Protein AF-A0A4S3LSU7-F1 (afdb_monomer_lite)

Secondary structure (DSSP, 8-state):
-----S--HHHHHHHS-TT-EEEE-SSTT----EEEEB-S--EE-TTS-EEE-BTT-SS-EEGGGE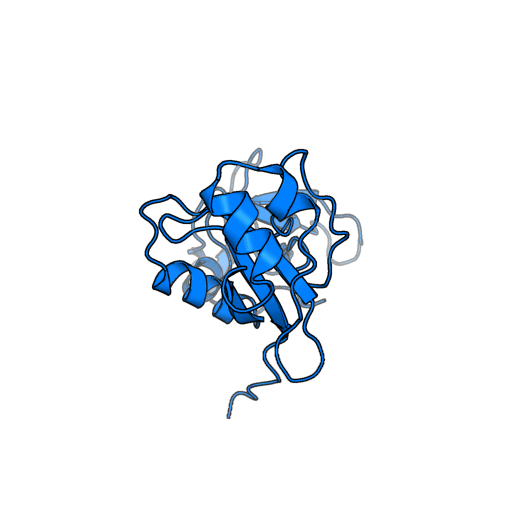EE-PPP-S-------TTS-EE-TT-----TTS-HHHHHHHHHHTTEEEEEEESTTT-HHHHHHHHTT-THHHHH--PPPPSSSS-EEEEEE--TTS-EEEEEEE-------

Foldseek 3Di:
DAQPPPDALVRCCLLAPQQFWKFADPDPPDPDTDIWGFHDRWDADPVGFIWTDTPPDDDTDTSSRIDTPQPDPAADDFDADPLQWDAAPNQDPDDPPRDPVVSVVNCVSVQKDKDKDAVVVVDPVLVVCVVVPNSCSNNPDDDDFDPDPAWDWGIWDADPVGIMTMIMGRNPDPPDD

pLDDT: mean 88.52, std 11.7, range [31.28, 97.88]

Structure (mmCIF, N/CA/C/O backbone):
data_AF-A0A4S3LSU7-F1
#
_entry.id   AF-A0A4S3LSU7-F1
#
loop_
_atom_site.group_PDB
_atom_site.id
_atom_site.type_symbol
_atom_site.label_atom_id
_atom_site.label_alt_id
_atom_site.label_comp_id
_atom_site.label_asym_id
_atom_site.label_entity_id
_atom_site.label_seq_id
_atom_site.pdbx_PDB_ins_code
_atom_site.Cartn_x
_atom_site.Cartn_y
_atom_site.Cartn_z
_atom_site.occupancy
_atom_site.B_iso_or_equiv
_atom_site.auth_seq_id
_atom_site.auth_comp_id
_atom_site.auth_asym_id
_atom_site.auth_atom_id
_atom_site.pdbx_PDB_model_num
ATOM 1 N N . MET A 1 1 ? -7.556 -14.806 14.199 1.00 45.75 1 MET A N 1
ATOM 2 C CA . MET A 1 1 ? -8.485 -13.768 13.707 1.00 45.75 1 MET A CA 1
ATOM 3 C C . MET A 1 1 ? -8.989 -13.033 14.928 1.00 45.75 1 MET A C 1
ATOM 5 O O . MET A 1 1 ? -9.604 -13.656 15.783 1.00 45.75 1 MET A O 1
ATOM 9 N N . THR A 1 2 ? -8.564 -11.786 15.105 1.00 53.97 2 THR A N 1
ATOM 10 C CA . THR A 1 2 ? -8.657 -11.098 16.399 1.00 53.97 2 THR A CA 1
ATOM 11 C C . THR A 1 2 ? -9.809 -10.107 16.338 1.00 53.97 2 THR A C 1
ATOM 13 O O . THR A 1 2 ? -9.713 -9.102 15.637 1.00 53.97 2 THR A O 1
ATOM 16 N N . LYS A 1 3 ? -10.902 -10.408 17.047 1.00 69.12 3 LYS A N 1
ATOM 17 C CA . LYS A 1 3 ? -11.990 -9.450 17.285 1.00 69.12 3 LYS A CA 1
ATOM 18 C C . LYS A 1 3 ? -11.420 -8.166 17.890 1.00 69.12 3 LYS A C 1
ATOM 20 O O . LYS A 1 3 ? -10.462 -8.230 18.662 1.00 69.12 3 LYS A O 1
ATOM 25 N N . LEU A 1 4 ? -12.006 -7.019 17.552 1.00 80.38 4 LEU A N 1
ATOM 26 C CA . LEU A 1 4 ? -11.535 -5.690 17.967 1.00 80.38 4 LEU A CA 1
ATOM 27 C C . LEU A 1 4 ? -11.891 -5.380 19.434 1.00 80.38 4 LEU A C 1
ATOM 29 O O . LEU A 1 4 ? -12.616 -4.437 19.736 1.00 80.38 4 LEU A O 1
ATOM 33 N N . HIS A 1 5 ? -11.427 -6.223 20.352 1.00 84.94 5 HIS A N 1
ATOM 34 C CA . HIS A 1 5 ? -11.725 -6.122 21.775 1.00 84.94 5 HIS A CA 1
ATOM 35 C C . HIS A 1 5 ? -10.690 -5.255 22.496 1.00 84.94 5 HIS A C 1
ATOM 37 O O . HIS A 1 5 ? -9.492 -5.377 22.243 1.00 84.94 5 HIS A O 1
ATOM 43 N N . GLY A 1 6 ? -11.151 -4.401 23.413 1.00 84.44 6 GLY A N 1
ATOM 44 C CA . GLY A 1 6 ? -10.278 -3.599 24.275 1.00 84.44 6 GLY A CA 1
ATOM 45 C C . GLY A 1 6 ? -9.529 -2.452 23.589 1.00 84.44 6 GLY A C 1
ATOM 46 O O . GLY A 1 6 ? -8.652 -1.872 24.220 1.00 84.44 6 GLY A O 1
ATOM 47 N N . ILE A 1 7 ? -9.861 -2.114 22.339 1.00 89.94 7 ILE A N 1
ATOM 48 C CA . ILE A 1 7 ? -9.291 -0.943 21.660 1.00 89.94 7 ILE A CA 1
ATOM 49 C C . ILE A 1 7 ? -10.146 0.299 21.907 1.00 89.94 7 ILE A C 1
ATOM 51 O O . ILE A 1 7 ? -11.376 0.232 21.953 1.00 89.94 7 ILE A O 1
ATOM 55 N N . THR A 1 8 ? -9.490 1.441 22.068 1.00 93.25 8 THR A N 1
ATOM 56 C CA . THR A 1 8 ? -10.146 2.743 22.222 1.00 93.25 8 THR A CA 1
ATOM 57 C C . THR A 1 8 ? -10.685 3.260 20.886 1.00 93.25 8 THR A C 1
ATOM 59 O O . THR A 1 8 ? -10.286 2.807 19.815 1.00 93.25 8 THR A O 1
ATOM 62 N N . ALA A 1 9 ? -11.576 4.256 20.935 1.00 93.19 9 ALA A N 1
ATOM 63 C CA . ALA A 1 9 ? -12.064 4.926 19.728 1.00 93.19 9 ALA A CA 1
ATOM 64 C C . ALA A 1 9 ? -10.922 5.561 18.911 1.00 93.19 9 ALA A C 1
ATOM 66 O O . ALA A 1 9 ? -10.877 5.401 17.699 1.00 93.19 9 ALA A O 1
ATOM 67 N N . ALA A 1 10 ? -9.957 6.200 19.582 1.00 87.88 10 ALA A N 1
ATOM 68 C CA . ALA A 1 10 ? -8.813 6.822 18.917 1.00 87.88 10 ALA A CA 1
ATOM 69 C C . ALA A 1 10 ? -7.910 5.790 18.221 1.00 87.88 10 ALA A C 1
ATOM 71 O O . ALA A 1 10 ? -7.510 5.994 17.079 1.00 87.88 10 ALA A O 1
ATOM 72 N N . GLU A 1 11 ? -7.624 4.663 18.879 1.00 83.31 11 GLU A N 1
ATOM 73 C CA . GLU A 1 11 ? -6.861 3.567 18.267 1.00 83.31 11 GLU A CA 1
ATOM 74 C C . GLU A 1 11 ? -7.626 2.913 17.113 1.00 83.31 11 GLU A C 1
ATOM 76 O O . GLU A 1 11 ? -7.014 2.510 16.125 1.00 83.31 11 GLU A O 1
ATOM 81 N N . PHE A 1 12 ? -8.955 2.804 17.215 1.00 89.19 12 PHE A N 1
ATOM 82 C CA . PHE A 1 12 ? -9.787 2.325 16.115 1.00 89.19 12 PHE A CA 1
ATOM 83 C C . PHE A 1 12 ? -9.682 3.262 14.908 1.00 89.19 12 PHE A C 1
ATOM 85 O O . PHE A 1 12 ? -9.330 2.798 13.827 1.00 89.19 12 PHE A O 1
ATOM 92 N N . ASP A 1 13 ? -9.910 4.564 15.092 1.00 85.56 13 ASP A N 1
ATOM 93 C CA . ASP A 1 13 ? -9.886 5.554 14.006 1.00 85.56 13 ASP A CA 1
ATOM 94 C C . ASP A 1 13 ? -8.495 5.692 13.378 1.00 85.56 13 ASP A C 1
ATOM 96 O O . ASP A 1 13 ? -8.365 5.886 12.171 1.00 85.56 13 ASP A O 1
ATOM 100 N N . GLN A 1 14 ? -7.435 5.528 14.175 1.00 77.00 14 GLN A N 1
ATOM 101 C CA . GLN A 1 14 ? -6.063 5.499 13.670 1.00 77.00 14 GLN A CA 1
ATOM 102 C C . GLN A 1 14 ? -5.810 4.314 12.724 1.00 77.00 14 GLN A C 1
ATOM 104 O O . GLN A 1 14 ? -4.970 4.417 11.825 1.00 77.00 14 GLN A O 1
ATOM 109 N N . ARG A 1 15 ? -6.489 3.182 12.949 1.00 77.62 15 ARG A N 1
ATOM 110 C CA . ARG A 1 15 ? -6.311 1.937 12.187 1.00 77.62 15 ARG A CA 1
ATOM 111 C C . ARG A 1 15 ? -7.285 1.805 11.025 1.00 77.62 15 ARG A C 1
ATOM 113 O O . ARG A 1 15 ? -6.931 1.202 10.016 1.00 77.62 15 ARG A O 1
ATOM 120 N N . PHE A 1 16 ? -8.494 2.329 11.179 1.00 83.81 16 PHE A N 1
ATOM 121 C CA . PHE A 1 16 ? -9.599 2.126 10.256 1.00 83.81 16 PHE A CA 1
ATOM 122 C C . PHE A 1 16 ? -10.287 3.464 9.959 1.00 83.81 16 PHE A C 1
ATOM 124 O O . PHE A 1 16 ? -11.195 3.860 10.695 1.00 83.81 16 PHE A O 1
ATOM 131 N N . PRO A 1 17 ? -9.888 4.170 8.885 1.00 80.81 17 PRO A N 1
ATOM 132 C CA . PRO A 1 17 ? -10.573 5.391 8.485 1.00 80.81 17 PRO A CA 1
ATOM 133 C C . PRO A 1 17 ? -12.045 5.115 8.144 1.00 80.81 17 PRO A C 1
ATOM 135 O O . PRO A 1 17 ? -12.443 3.984 7.833 1.00 80.81 17 PRO A O 1
ATOM 138 N N . VAL A 1 18 ? -12.869 6.164 8.191 1.00 86.12 18 VAL A N 1
ATOM 139 C CA . VAL A 1 18 ? -14.263 6.107 7.724 1.00 86.12 18 VAL A CA 1
ATOM 140 C C . VAL A 1 18 ? -14.297 5.593 6.281 1.00 86.12 18 VAL A C 1
ATOM 142 O O . VAL A 1 18 ? -13.508 6.046 5.459 1.00 86.12 18 VAL A O 1
ATOM 145 N N . GLY A 1 19 ? -15.179 4.636 5.989 1.00 83.00 19 GLY A N 1
ATOM 146 C CA . GLY A 1 19 ? -15.207 3.885 4.728 1.00 83.00 19 GLY A CA 1
ATOM 147 C C . GLY A 1 19 ? -14.579 2.487 4.818 1.00 83.00 19 GLY A C 1
ATOM 148 O O . GLY A 1 19 ? -14.686 1.700 3.881 1.00 83.00 19 GLY A O 1
ATOM 149 N N . SER A 1 20 ? -13.964 2.127 5.950 1.00 84.00 20 SER A N 1
ATOM 150 C CA . SER A 1 20 ? -13.434 0.774 6.173 1.00 84.00 20 SER A CA 1
ATOM 151 C C . SER A 1 20 ? -14.550 -0.275 6.227 1.00 84.00 20 SER A C 1
ATOM 153 O O . SER A 1 20 ? -15.617 -0.037 6.799 1.00 84.00 20 SER A O 1
ATOM 155 N N . THR A 1 21 ? -14.284 -1.465 5.679 1.00 89.00 21 THR A N 1
ATOM 156 C CA . THR A 1 21 ? -15.249 -2.575 5.644 1.00 89.00 21 THR A CA 1
ATOM 157 C C . THR A 1 21 ? -14.955 -3.607 6.735 1.00 89.00 21 THR A C 1
ATOM 159 O O . THR A 1 21 ? -13.803 -3.941 7.013 1.00 89.00 21 THR A O 1
ATOM 162 N N . PHE A 1 22 ? -16.004 -4.149 7.350 1.00 91.31 22 PHE A N 1
ATOM 163 C CA . PHE A 1 22 ? -15.921 -5.128 8.431 1.00 91.31 22 PHE A CA 1
ATOM 164 C C . PHE A 1 22 ? -16.920 -6.264 8.235 1.00 91.31 22 PHE A C 1
ATOM 166 O O . PHE A 1 22 ? -18.034 -6.058 7.755 1.00 91.31 22 PHE A O 1
ATOM 173 N N . LYS A 1 23 ? -16.560 -7.459 8.704 1.00 91.94 23 LYS A N 1
ATOM 174 C CA . LYS A 1 23 ? -17.521 -8.511 9.026 1.00 91.94 23 LYS A CA 1
ATOM 175 C C . LYS A 1 23 ? -18.104 -8.186 10.386 1.00 91.94 23 LYS A C 1
ATOM 177 O O . LYS A 1 23 ? -17.382 -8.181 11.378 1.00 91.94 23 LYS A O 1
ATOM 182 N N . TYR A 1 24 ? -19.399 -7.932 10.442 1.00 92.62 24 TYR A N 1
ATOM 183 C CA . TYR A 1 24 ? -20.140 -7.775 11.683 1.00 92.62 24 TYR A CA 1
ATOM 184 C C . TYR A 1 24 ? -20.885 -9.066 12.018 1.00 92.62 24 TYR A C 1
ATOM 186 O O . TYR A 1 24 ? -21.651 -9.563 11.194 1.00 92.62 24 TYR A O 1
ATOM 194 N N . PHE A 1 25 ? -20.694 -9.577 13.234 1.00 91.50 25 PHE A N 1
ATOM 195 C CA . PHE A 1 25 ? -21.309 -10.807 13.737 1.00 91.50 25 PHE A CA 1
ATOM 196 C C . PHE A 1 25 ? -22.441 -10.464 14.723 1.00 91.50 25 PHE A C 1
ATOM 198 O O . PHE A 1 25 ? -22.172 -10.176 15.897 1.00 91.50 25 PHE A O 1
ATOM 205 N N . PRO A 1 26 ? -23.723 -10.496 14.298 1.00 86.12 26 PRO A N 1
ATOM 206 C CA . PRO A 1 26 ? -24.837 -10.078 15.151 1.00 86.12 26 PRO A CA 1
ATOM 207 C C . PRO A 1 26 ? -25.057 -11.011 16.348 1.00 86.12 26 PRO A C 1
ATOM 209 O O . PRO A 1 26 ? -25.565 -10.586 17.382 1.00 86.12 26 PRO A O 1
ATOM 212 N N . MET A 1 27 ? -24.683 -12.287 16.215 1.00 84.81 27 MET A N 1
ATOM 213 C CA . MET A 1 27 ? -24.820 -13.300 17.259 1.00 84.81 27 MET A CA 1
ATOM 214 C C . MET A 1 27 ? -23.472 -13.961 17.536 1.00 84.81 27 MET A C 1
ATOM 216 O O . MET A 1 27 ? -22.832 -14.470 16.627 1.00 84.81 27 MET A O 1
ATOM 220 N N . ILE A 1 28 ? -23.071 -14.018 18.809 1.00 72.56 28 ILE A N 1
ATOM 221 C CA . ILE A 1 28 ? -21.765 -14.559 19.234 1.00 72.56 28 ILE A CA 1
ATOM 222 C C . ILE A 1 28 ? -21.586 -16.036 18.843 1.00 72.56 28 ILE A C 1
ATOM 224 O O . ILE A 1 28 ? -20.476 -16.464 18.545 1.00 72.56 28 ILE A O 1
ATOM 228 N N . ILE A 1 29 ? -22.674 -16.807 18.851 1.00 78.38 29 ILE A N 1
ATOM 229 C CA . ILE A 1 29 ? -22.676 -18.254 18.594 1.00 78.38 29 ILE A CA 1
ATOM 230 C C . ILE A 1 29 ? -22.894 -18.623 17.120 1.00 78.38 29 ILE A C 1
ATOM 232 O O . ILE A 1 29 ? -22.781 -19.796 16.776 1.00 78.38 29 ILE A O 1
ATOM 236 N N . ASN A 1 30 ? -23.238 -17.656 16.264 1.00 80.31 30 ASN A N 1
ATOM 237 C CA . ASN A 1 30 ? -23.490 -17.898 14.846 1.00 80.31 30 ASN A CA 1
ATOM 238 C C . ASN A 1 30 ? -22.315 -17.339 14.027 1.00 80.31 30 ASN A C 1
ATOM 240 O O . ASN A 1 30 ? -22.007 -16.156 14.171 1.00 80.31 30 ASN A O 1
ATOM 244 N N . PRO A 1 31 ? -21.664 -18.148 13.173 1.00 82.44 31 PRO A N 1
ATOM 245 C CA . PRO A 1 31 ? -20.608 -17.655 12.293 1.00 82.44 31 PRO A CA 1
ATOM 246 C C . PRO A 1 31 ? -21.121 -16.762 11.152 1.00 82.44 31 PRO A C 1
ATOM 248 O O . PRO A 1 31 ? -20.304 -16.176 10.446 1.00 82.44 31 PRO A O 1
ATOM 251 N N . GLU A 1 32 ? -22.436 -16.658 10.934 1.00 88.81 32 GLU A N 1
ATOM 252 C CA . GLU A 1 32 ? -22.983 -15.744 9.933 1.00 88.81 32 GLU A CA 1
ATOM 253 C C . GLU A 1 32 ? -22.667 -14.287 10.273 1.00 88.81 32 GLU A C 1
ATOM 255 O O . GLU A 1 32 ? -22.951 -13.789 11.369 1.00 88.81 32 GLU A O 1
ATOM 260 N N . PHE A 1 33 ? -22.119 -13.591 9.282 1.00 90.75 33 PHE A N 1
ATOM 261 C CA . PHE A 1 33 ? -21.777 -12.183 9.366 1.00 90.75 33 PHE A CA 1
ATOM 262 C C . PHE A 1 33 ? -22.521 -11.372 8.308 1.00 90.75 33 PHE A C 1
ATOM 264 O O . PHE A 1 33 ? -23.025 -11.897 7.315 1.00 90.75 33 PHE A O 1
ATOM 271 N N . ARG A 1 34 ? -22.563 -10.061 8.531 1.00 91.88 34 ARG A N 1
ATOM 272 C CA . ARG A 1 34 ? -22.922 -9.061 7.525 1.00 91.88 34 ARG A CA 1
ATOM 273 C C . ARG A 1 34 ? -21.694 -8.227 7.226 1.00 91.88 34 ARG A C 1
ATOM 275 O O . ARG A 1 34 ? -21.010 -7.810 8.157 1.00 91.88 34 ARG A O 1
ATOM 282 N N . GLU A 1 35 ? -21.428 -7.977 5.955 1.00 92.75 35 GLU A N 1
ATOM 283 C CA . GLU A 1 35 ? -20.438 -6.973 5.582 1.00 92.75 35 GLU A CA 1
ATOM 284 C C . GLU A 1 35 ? -21.032 -5.587 5.823 1.00 92.75 35 GLU A C 1
ATOM 286 O O . GLU A 1 35 ? -22.186 -5.325 5.477 1.00 92.75 35 GLU A O 1
ATOM 291 N N . VAL A 1 36 ? -20.271 -4.730 6.494 1.00 93.69 36 VAL A N 1
ATOM 292 C CA . VAL A 1 36 ? -20.683 -3.372 6.850 1.00 93.69 36 VAL A CA 1
ATOM 293 C C . VAL A 1 36 ? -19.543 -2.399 6.585 1.00 93.69 36 VAL A C 1
ATOM 295 O O . VAL A 1 36 ? -18.384 -2.725 6.827 1.00 93.69 36 VAL A O 1
ATOM 298 N N . VAL A 1 37 ? -19.881 -1.197 6.127 1.00 90.69 37 VAL A N 1
ATOM 299 C CA . VAL A 1 37 ? -18.933 -0.108 5.853 1.00 90.69 37 VAL A CA 1
ATOM 300 C C . VAL A 1 37 ? -19.101 0.972 6.919 1.00 90.69 37 VAL A C 1
ATOM 302 O O . VAL A 1 37 ? -20.233 1.374 7.209 1.00 90.69 37 VAL A O 1
ATOM 305 N N . SER A 1 38 ? -18.009 1.423 7.543 1.00 93.44 38 SER A N 1
ATOM 306 C CA . SER A 1 38 ? -18.058 2.501 8.538 1.00 93.44 38 SER A CA 1
ATOM 307 C C . SER A 1 38 ? -18.436 3.833 7.882 1.00 93.44 38 SER A C 1
ATOM 309 O O . SER A 1 38 ? -17.889 4.204 6.851 1.00 93.44 38 SER A O 1
ATOM 311 N N . ARG A 1 39 ? -19.360 4.586 8.494 1.00 96.00 39 ARG A N 1
ATOM 312 C CA . ARG A 1 39 ? -19.795 5.919 8.016 1.00 96.00 39 ARG A CA 1
ATOM 313 C C . ARG A 1 39 ? -19.506 7.055 8.997 1.00 96.00 39 ARG A C 1
ATOM 315 O O . ARG A 1 39 ? -20.001 8.167 8.831 1.00 96.00 39 ARG A O 1
ATOM 322 N N . SER A 1 40 ? -18.777 6.764 10.068 1.00 95.12 40 SER A N 1
ATOM 323 C CA . SER A 1 40 ? -18.380 7.740 11.079 1.00 95.12 40 SER A CA 1
ATOM 324 C C . SER A 1 40 ? -17.080 7.314 11.757 1.00 95.12 40 SER A C 1
ATOM 326 O O . SER A 1 40 ? -16.794 6.113 11.778 1.00 95.12 40 SER A O 1
ATOM 328 N N . PRO A 1 41 ? -16.364 8.258 12.393 1.00 95.50 41 PRO A N 1
ATOM 329 C CA . PRO A 1 41 ? -15.379 7.925 13.415 1.00 95.50 41 PRO A CA 1
ATOM 330 C C . PRO A 1 41 ? -16.012 7.098 14.543 1.00 95.50 41 PRO A C 1
ATOM 332 O O . PRO A 1 41 ? -17.243 7.096 14.715 1.00 95.50 41 PRO A O 1
ATOM 335 N N . ALA A 1 42 ? -15.181 6.407 15.312 1.00 96.88 42 ALA A N 1
ATOM 336 C CA . ALA A 1 42 ? -15.589 5.673 16.494 1.00 96.88 42 ALA A CA 1
ATOM 337 C C . ALA A 1 42 ? -15.849 6.607 17.678 1.00 96.88 42 ALA A C 1
ATOM 339 O O . ALA A 1 42 ? -15.258 7.675 17.828 1.00 96.88 42 ALA A O 1
ATOM 340 N N . TRP A 1 43 ? -16.739 6.187 18.575 1.00 97.56 43 TRP A N 1
ATOM 341 C CA . TRP A 1 43 ? -16.927 6.862 19.855 1.00 97.56 43 TRP A CA 1
ATOM 342 C C . TRP A 1 43 ? -17.207 5.865 20.972 1.00 97.56 43 TRP A C 1
ATOM 344 O O . TRP A 1 43 ? -17.705 4.761 20.746 1.00 97.56 43 TRP A O 1
ATOM 354 N N . ALA A 1 44 ? -16.878 6.267 22.199 1.00 96.50 44 ALA A N 1
ATOM 355 C CA . ALA A 1 44 ? -17.185 5.497 23.393 1.00 96.50 44 ALA A CA 1
ATOM 356 C C . ALA A 1 44 ? -18.572 5.873 23.935 1.00 96.50 44 ALA A C 1
ATOM 358 O O . ALA A 1 44 ? -18.911 7.051 24.072 1.00 96.50 44 ALA A O 1
ATOM 359 N N . LEU A 1 45 ? -19.370 4.866 24.283 1.00 93.56 45 LEU A N 1
ATOM 360 C CA . LEU A 1 45 ? -20.583 5.042 25.076 1.00 93.56 45 LEU A CA 1
ATOM 361 C C . LEU A 1 45 ? -20.225 5.286 26.549 1.00 93.56 45 LEU A C 1
ATOM 363 O O . LEU A 1 45 ? -19.126 4.963 26.996 1.00 93.56 45 LEU A O 1
ATOM 367 N N . GLY A 1 46 ? -21.173 5.794 27.345 1.00 90.81 46 GLY A N 1
ATOM 368 C CA . GLY A 1 46 ? -20.943 6.112 28.765 1.00 90.81 46 GLY A CA 1
ATOM 369 C C . GLY A 1 46 ? -20.486 4.931 29.639 1.00 90.81 46 GLY A C 1
ATOM 370 O O . GLY A 1 46 ? -19.961 5.147 30.725 1.00 90.81 46 GLY A O 1
ATOM 371 N N . HIS A 1 47 ? -20.649 3.693 29.165 1.00 89.62 47 HIS A N 1
ATOM 372 C CA . HIS A 1 47 ? -20.176 2.466 29.818 1.00 89.62 47 HIS A CA 1
ATOM 373 C C . HIS A 1 47 ? -18.909 1.870 29.166 1.00 89.62 47 HIS A C 1
ATOM 375 O O . HIS A 1 47 ? -18.607 0.698 29.371 1.00 89.62 47 HIS A O 1
ATOM 381 N N . GLY A 1 48 ? -18.193 2.645 28.346 1.00 89.75 48 GLY A N 1
ATOM 382 C CA . GLY A 1 48 ? -16.879 2.296 27.795 1.00 89.75 48 GLY A CA 1
ATOM 383 C C . GLY A 1 48 ? -16.882 1.487 26.497 1.00 89.75 48 GLY A C 1
ATOM 384 O O . GLY A 1 48 ? -15.838 1.392 25.861 1.00 89.75 48 GLY A O 1
ATOM 385 N N . ALA A 1 49 ? -18.023 0.944 26.061 1.00 93.06 49 ALA A N 1
ATOM 386 C CA . ALA A 1 49 ? -18.078 0.236 24.783 1.00 93.06 49 ALA A CA 1
ATOM 387 C C . ALA A 1 49 ? -17.832 1.200 23.620 1.00 93.06 49 ALA A C 1
ATOM 389 O O . ALA A 1 49 ? -18.441 2.272 23.562 1.00 93.06 49 ALA A O 1
ATOM 390 N N . VAL A 1 50 ? -16.982 0.788 22.684 1.00 96.94 50 VAL A N 1
ATOM 391 C CA . VAL A 1 50 ? -16.686 1.553 21.473 1.00 96.94 50 VAL A CA 1
ATOM 392 C C . VAL A 1 50 ? -17.607 1.103 20.343 1.00 96.94 50 VAL A C 1
ATOM 394 O O . VAL A 1 50 ? -17.846 -0.093 20.135 1.00 96.94 50 VAL A O 1
ATOM 397 N N . VAL A 1 51 ? -18.164 2.078 19.633 1.00 97.06 51 VAL A N 1
ATOM 398 C CA . VAL A 1 51 ? -19.150 1.866 18.575 1.00 97.06 51 VAL A CA 1
ATOM 399 C C . VAL A 1 51 ? -18.850 2.737 17.357 1.00 97.06 51 VAL A C 1
ATOM 401 O O . VAL A 1 51 ? -18.200 3.775 17.471 1.00 97.06 51 VAL A O 1
ATOM 404 N N . ILE A 1 52 ? -19.370 2.320 16.202 1.00 97.12 52 ILE A N 1
ATOM 405 C CA . ILE A 1 52 ? -19.374 3.094 14.954 1.00 97.12 52 ILE A CA 1
ATOM 406 C C . ILE A 1 52 ? -20.778 3.134 14.351 1.00 97.12 52 ILE A C 1
ATOM 408 O O . ILE A 1 52 ? -21.603 2.248 14.593 1.00 97.12 52 ILE A O 1
ATOM 412 N N . SER A 1 53 ? -21.051 4.136 13.519 1.00 97.25 53 SER A N 1
ATOM 413 C CA . SER A 1 53 ? -22.176 4.082 12.587 1.00 97.25 53 SER A CA 1
ATOM 414 C C . SER A 1 53 ? -21.744 3.343 11.325 1.00 97.25 53 SER A C 1
ATOM 416 O O . SER A 1 53 ? -20.627 3.548 10.850 1.00 97.25 53 SER A O 1
ATOM 418 N N . VAL A 1 54 ? -22.640 2.549 10.736 1.00 96.56 54 VAL A N 1
ATOM 419 C CA . VAL A 1 54 ? -22.392 1.876 9.449 1.00 96.56 54 VAL A CA 1
ATOM 420 C C . VAL A 1 54 ? -23.445 2.236 8.406 1.00 96.56 54 VAL A C 1
ATOM 422 O O . VAL A 1 54 ? -24.548 2.676 8.754 1.00 96.56 54 VAL A O 1
ATOM 425 N N . GLU A 1 55 ? -23.103 2.085 7.131 1.00 94.19 55 GLU A N 1
ATOM 426 C CA . GLU A 1 55 ? -24.015 2.320 6.010 1.00 94.19 55 GLU A CA 1
ATOM 427 C C . GLU A 1 55 ? -25.252 1.411 6.055 1.00 94.19 55 GLU A C 1
ATOM 429 O O . GLU A 1 55 ? -25.217 0.284 6.550 1.00 94.19 55 GLU A O 1
ATOM 434 N N . GLY A 1 56 ? -26.391 1.930 5.585 1.00 90.56 56 GLY A N 1
ATOM 435 C CA . GLY A 1 56 ? -27.657 1.187 5.530 1.00 90.56 56 GLY A CA 1
ATOM 436 C C . GLY A 1 56 ? -28.274 0.813 6.886 1.00 90.56 56 GLY A C 1
ATOM 437 O O . GLY A 1 56 ? -29.374 0.263 6.912 1.00 90.56 56 GLY A O 1
ATOM 438 N N . CYS A 1 57 ? -27.619 1.128 8.012 1.00 89.44 57 CYS A N 1
ATOM 439 C CA . CYS A 1 57 ? -28.099 0.810 9.355 1.00 89.44 57 CYS A CA 1
ATOM 440 C C . CYS A 1 57 ? -28.375 2.077 10.175 1.00 89.44 57 CYS A C 1
ATOM 442 O O . CYS A 1 57 ? -27.533 2.973 10.312 1.00 89.44 57 CYS A O 1
ATOM 444 N N . ALA A 1 58 ? -29.563 2.128 10.779 1.00 89.50 58 ALA A N 1
ATOM 445 C CA . ALA A 1 58 ? -29.879 3.118 11.798 1.00 89.50 58 ALA A CA 1
ATOM 446 C C . ALA A 1 58 ? -29.171 2.764 13.117 1.00 89.50 58 ALA A C 1
ATOM 448 O O . ALA A 1 58 ? -29.121 1.599 13.509 1.00 89.50 58 ALA A O 1
ATOM 449 N N . GLY A 1 59 ? -28.658 3.776 13.818 1.00 91.44 59 GLY A N 1
ATOM 450 C CA . GLY A 1 59 ? -27.942 3.595 15.081 1.00 91.44 59 GLY A CA 1
ATOM 451 C C . GLY A 1 59 ? -26.459 3.262 14.905 1.00 91.44 59 GLY A C 1
ATOM 452 O O . GLY A 1 59 ? -25.827 3.694 13.941 1.00 91.44 59 GLY A O 1
ATOM 453 N N . CYS A 1 60 ? -25.915 2.536 15.882 1.00 92.69 60 CYS A N 1
ATOM 454 C CA . CYS A 1 60 ? -24.499 2.204 15.984 1.00 92.69 60 CYS A CA 1
ATOM 455 C C . CYS A 1 60 ? -24.295 0.713 16.263 1.00 92.69 60 CYS A C 1
ATOM 457 O O . CYS A 1 60 ? -25.173 0.051 16.820 1.00 92.69 60 CYS A O 1
ATOM 459 N N . LEU A 1 61 ? -23.135 0.198 15.871 1.00 94.69 61 LEU A N 1
ATOM 460 C CA . LEU A 1 61 ? -22.718 -1.180 16.094 1.00 94.69 61 LEU A CA 1
ATOM 461 C C . LEU A 1 61 ? -21.448 -1.196 16.943 1.00 94.69 61 LEU A C 1
ATOM 463 O O . LEU A 1 61 ? -20.563 -0.362 16.757 1.00 94.69 61 LEU A O 1
ATOM 467 N N . SER A 1 62 ? -21.355 -2.158 17.862 1.00 94.44 62 SER A N 1
ATOM 468 C CA . SER A 1 62 ? -20.144 -2.367 18.657 1.00 94.44 62 SER A CA 1
ATOM 469 C C . SER A 1 62 ? -19.032 -2.968 17.808 1.00 94.44 62 SER A C 1
ATOM 471 O O . SER A 1 62 ? -19.248 -3.965 17.112 1.00 94.44 62 SER A O 1
ATOM 473 N N . ILE A 1 63 ? -17.836 -2.389 17.917 1.00 93.44 63 ILE A N 1
ATOM 474 C CA . ILE A 1 63 ? -16.649 -2.866 17.201 1.00 93.44 63 ILE A CA 1
ATOM 475 C C . ILE A 1 63 ? -16.158 -4.221 17.728 1.00 93.44 63 ILE A C 1
ATOM 477 O O . ILE A 1 63 ? -15.540 -4.978 16.992 1.00 93.44 63 ILE A O 1
ATOM 481 N N . GLU A 1 64 ? -16.496 -4.600 18.965 1.00 91.94 64 GLU A N 1
ATOM 482 C CA . GLU A 1 64 ? -16.077 -5.883 19.552 1.00 91.94 64 GLU A CA 1
ATOM 483 C C . GLU A 1 64 ? -16.678 -7.097 18.825 1.00 91.94 64 GLU A C 1
ATOM 485 O O . GLU A 1 64 ? -16.189 -8.222 18.932 1.00 91.94 64 GLU A O 1
ATOM 490 N N . HIS A 1 65 ? -17.755 -6.865 18.075 1.00 90.31 65 HIS A N 1
ATOM 491 C CA . HIS A 1 65 ? -18.434 -7.853 17.247 1.00 90.31 65 HIS A CA 1
ATOM 492 C C . HIS A 1 65 ? -17.993 -7.772 15.782 1.00 90.31 65 HIS A C 1
ATOM 494 O O . HIS A 1 65 ? -18.659 -8.334 14.911 1.00 90.31 65 HIS A O 1
ATOM 500 N N . MET A 1 66 ? -16.906 -7.054 15.504 1.00 91.56 66 MET A N 1
ATOM 501 C CA . MET A 1 66 ? -16.387 -6.847 14.165 1.00 91.56 66 MET A CA 1
ATOM 502 C C . MET A 1 66 ? -15.031 -7.513 13.977 1.00 91.56 66 MET A C 1
ATOM 504 O O . MET A 1 66 ? -14.179 -7.535 14.869 1.00 91.56 66 MET A O 1
ATOM 508 N N . GLU A 1 67 ? -14.835 -8.014 12.767 1.00 89.06 67 GLU A N 1
ATOM 509 C CA . GLU A 1 67 ? -13.531 -8.363 12.225 1.00 89.06 67 GLU A CA 1
ATOM 510 C C . GLU A 1 67 ? -13.297 -7.486 10.992 1.00 89.06 67 GLU A C 1
ATOM 512 O O . GLU A 1 67 ? -14.189 -7.395 10.144 1.00 89.06 67 GLU A O 1
ATOM 517 N N . PRO A 1 68 ? -12.147 -6.808 10.869 1.00 84.50 68 PRO A N 1
ATOM 518 C CA . PRO A 1 68 ? -11.869 -6.007 9.686 1.00 84.50 68 PRO A CA 1
ATOM 519 C C . PRO A 1 68 ? -11.816 -6.901 8.447 1.00 84.50 68 PRO A C 1
ATOM 521 O O . PRO A 1 68 ? -11.183 -7.960 8.455 1.00 84.50 68 PRO A O 1
ATOM 524 N N . ILE A 1 69 ? -12.473 -6.462 7.375 1.00 78.06 69 ILE A N 1
ATOM 525 C CA . ILE A 1 69 ? -12.220 -6.984 6.035 1.00 78.06 69 ILE A CA 1
ATOM 526 C C . ILE A 1 69 ? -11.054 -6.165 5.513 1.00 78.06 69 ILE A C 1
ATOM 528 O O . ILE A 1 69 ? -11.223 -5.168 4.820 1.00 78.06 69 ILE A O 1
ATOM 532 N N . THR A 1 70 ? -9.848 -6.547 5.922 1.00 64.25 70 THR A N 1
ATOM 533 C CA . THR A 1 70 ? -8.663 -6.056 5.237 1.00 64.25 70 THR A CA 1
ATOM 534 C C . THR A 1 70 ? -8.634 -6.711 3.863 1.00 64.25 70 THR A C 1
ATOM 536 O O . THR A 1 70 ? -8.726 -7.938 3.752 1.00 64.25 70 THR A O 1
ATOM 539 N N . VAL A 1 71 ? -8.492 -5.913 2.800 1.00 65.62 71 VAL A N 1
ATOM 540 C CA . VAL A 1 71 ? -7.903 -6.462 1.578 1.00 65.62 71 VAL A CA 1
ATOM 541 C C . VAL A 1 71 ? -6.532 -6.966 2.010 1.00 65.62 71 VAL A C 1
ATOM 543 O O . VAL A 1 71 ? -5.741 -6.206 2.569 1.00 65.62 71 VAL A O 1
ATOM 546 N N . GLY A 1 72 ? -6.317 -8.277 1.910 1.00 73.75 72 GLY A N 1
ATOM 547 C CA . GLY A 1 72 ? -5.129 -8.903 2.472 1.00 73.75 72 GLY A CA 1
ATOM 548 C C . GLY A 1 72 ? -3.887 -8.255 1.881 1.00 73.75 72 GLY A C 1
ATOM 549 O O . GLY A 1 72 ? -3.704 -8.305 0.675 1.00 73.75 72 GLY A O 1
ATOM 550 N N . THR A 1 73 ? -3.039 -7.672 2.722 1.00 85.12 73 THR A N 1
ATOM 551 C CA . THR A 1 73 ? -1.774 -7.043 2.323 1.00 85.12 73 THR A CA 1
ATOM 552 C C . THR A 1 73 ? -0.665 -8.067 2.077 1.00 85.12 73 THR A C 1
ATOM 554 O O . THR A 1 73 ? 0.501 -7.721 2.123 1.00 85.12 73 THR A O 1
ATOM 557 N N . GLY A 1 74 ? -1.003 -9.347 1.896 1.00 86.56 74 GLY A N 1
ATOM 558 C CA . GLY A 1 74 ? -0.041 -10.379 1.510 1.00 86.56 74 GLY A CA 1
ATOM 559 C C . GLY A 1 74 ? 0.193 -10.389 -0.003 1.00 86.56 74 GLY A C 1
ATOM 560 O O . GLY A 1 74 ? -0.363 -9.558 -0.708 1.00 86.56 74 GLY A O 1
ATOM 561 N N . PRO A 1 75 ? 0.960 -11.354 -0.533 1.00 89.56 75 PRO A N 1
ATOM 562 C CA . PRO A 1 75 ? 1.162 -11.469 -1.973 1.00 89.56 75 PRO A CA 1
ATOM 563 C C . PRO A 1 75 ? -0.168 -11.569 -2.737 1.00 89.56 75 PRO A C 1
ATOM 565 O O . PRO A 1 75 ? -1.012 -12.409 -2.413 1.00 89.56 75 PRO A O 1
ATOM 568 N N . ALA A 1 76 ? -0.324 -10.754 -3.781 1.00 88.94 76 ALA A N 1
ATOM 569 C CA . ALA A 1 76 ? -1.459 -10.798 -4.698 1.00 88.94 76 ALA A CA 1
ATOM 570 C C . ALA A 1 76 ? -1.050 -11.323 -6.080 1.00 88.94 76 ALA A C 1
ATOM 572 O O . ALA A 1 76 ? 0.124 -11.316 -6.455 1.00 88.94 76 ALA A O 1
ATOM 573 N N . VAL A 1 77 ? -2.038 -11.780 -6.854 1.00 89.06 77 VAL A N 1
ATOM 574 C CA . VAL A 1 77 ? -1.824 -12.109 -8.268 1.00 89.06 77 VAL A CA 1
ATOM 575 C C . VAL A 1 77 ? -1.551 -10.811 -9.023 1.00 89.06 77 VAL A C 1
ATOM 577 O O . VAL A 1 77 ? -2.405 -9.928 -9.067 1.00 89.06 77 VAL A O 1
ATOM 580 N N . VAL A 1 78 ? -0.368 -10.713 -9.624 1.00 93.75 78 VAL A N 1
ATOM 581 C CA . VAL A 1 78 ? 0.033 -9.561 -10.435 1.00 93.75 78 VAL A CA 1
ATOM 582 C C . VAL A 1 78 ? -0.579 -9.703 -11.825 1.00 93.75 78 VAL A C 1
ATOM 584 O O . VAL A 1 78 ? -0.225 -10.613 -12.575 1.00 93.75 78 VAL A O 1
ATOM 587 N N . VAL A 1 79 ? -1.500 -8.805 -12.164 1.00 92.50 79 VAL A N 1
ATOM 588 C CA . VAL A 1 79 ? -2.121 -8.716 -13.492 1.00 92.50 79 VAL A CA 1
ATOM 589 C C . VAL A 1 79 ?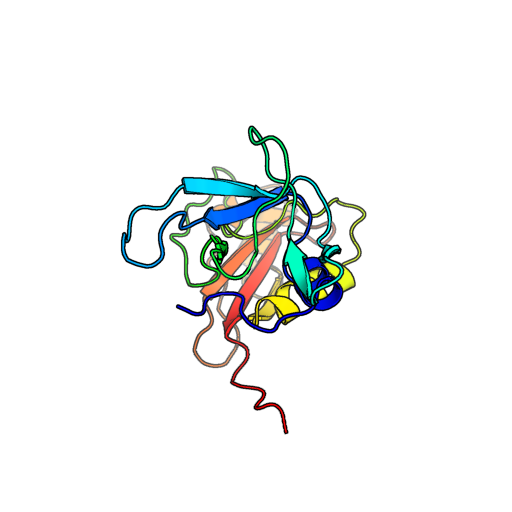 -1.915 -7.297 -13.994 1.00 92.50 79 VAL A C 1
ATOM 591 O O . VAL A 1 79 ? -2.696 -6.412 -13.661 1.00 92.50 79 VAL A O 1
ATOM 594 N N . ARG A 1 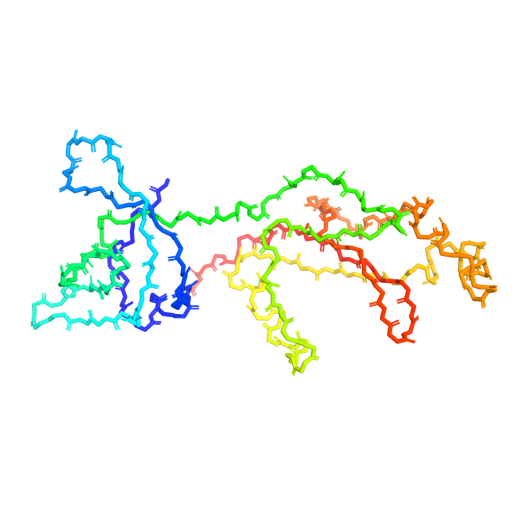80 ? -0.833 -7.088 -14.745 1.00 95.06 80 ARG A N 1
ATOM 595 C CA . ARG A 1 80 ? -0.493 -5.777 -15.302 1.00 95.06 80 ARG A CA 1
ATOM 596 C C . ARG A 1 80 ? -1.524 -5.331 -16.333 1.00 95.06 80 ARG A C 1
ATOM 598 O O . ARG A 1 80 ? -2.130 -6.169 -17.007 1.00 95.06 80 ARG A O 1
ATOM 605 N N . ASP A 1 81 ? -1.718 -4.023 -16.430 1.00 94.06 81 ASP A N 1
ATOM 606 C CA . ASP A 1 81 ? -2.504 -3.423 -17.501 1.00 94.06 81 ASP A CA 1
ATOM 607 C C . ASP A 1 81 ? -1.760 -3.473 -18.850 1.00 94.06 81 ASP A C 1
ATOM 609 O O . ASP A 1 81 ? -0.715 -4.114 -18.988 1.00 94.06 81 ASP A O 1
ATOM 613 N N . ALA A 1 82 ? -2.343 -2.848 -19.877 1.00 92.56 82 ALA A N 1
ATOM 614 C CA . ALA A 1 82 ? -1.798 -2.866 -21.233 1.00 92.56 82 ALA A CA 1
ATOM 615 C C . ALA A 1 82 ? -0.428 -2.176 -21.347 1.00 92.56 82 ALA A C 1
ATOM 617 O O . ALA A 1 82 ? 0.354 -2.553 -22.219 1.00 92.56 82 ALA A O 1
ATOM 618 N N . ASP A 1 83 ? -0.148 -1.217 -20.466 1.00 91.75 83 ASP A N 1
ATOM 619 C CA . ASP A 1 83 ? 1.086 -0.436 -20.450 1.00 91.75 83 ASP A CA 1
ATOM 620 C C . ASP A 1 83 ? 2.122 -1.036 -19.480 1.00 91.75 83 ASP A C 1
ATOM 622 O O . ASP A 1 83 ? 3.274 -0.620 -19.445 1.00 91.75 83 ASP A O 1
ATOM 626 N N . GLY A 1 84 ? 1.754 -2.086 -18.739 1.00 95.44 84 GLY A N 1
ATOM 627 C CA . GLY A 1 84 ? 2.652 -2.805 -17.842 1.00 95.44 84 GLY A CA 1
ATOM 628 C C . GLY A 1 84 ? 2.598 -2.343 -16.390 1.00 95.44 84 GLY A C 1
ATOM 629 O O . GLY A 1 84 ? 3.335 -2.889 -15.562 1.00 95.44 84 GLY A O 1
ATOM 630 N N . PHE A 1 85 ? 1.725 -1.394 -16.062 1.00 96.31 85 PHE A N 1
ATOM 631 C CA . PHE A 1 85 ? 1.544 -0.903 -14.705 1.00 96.31 85 PHE A CA 1
ATOM 632 C C . PHE A 1 85 ? 0.625 -1.815 -13.906 1.00 96.31 85 PHE A C 1
ATOM 634 O O . PHE A 1 85 ? -0.147 -2.622 -14.437 1.00 96.31 85 PHE A O 1
ATOM 641 N N . TRP A 1 86 ? 0.750 -1.726 -12.588 1.00 96.12 86 TRP A N 1
ATOM 642 C CA . TRP A 1 86 ? -0.070 -2.498 -11.670 1.00 96.12 86 TRP A CA 1
ATOM 643 C C . TRP A 1 86 ? 0.009 -1.923 -10.262 1.00 96.12 86 TRP A C 1
ATOM 645 O O . TRP A 1 86 ? 1.078 -1.526 -9.810 1.00 96.12 86 TRP A O 1
ATOM 655 N N . ALA A 1 87 ? -1.095 -1.972 -9.526 1.00 93.88 87 ALA A N 1
ATOM 656 C CA . ALA A 1 87 ? -1.113 -1.679 -8.102 1.00 93.88 87 ALA A CA 1
ATOM 657 C C . ALA A 1 87 ? -1.721 -2.853 -7.338 1.00 93.88 87 ALA A C 1
ATOM 659 O O . ALA A 1 87 ? -2.693 -3.475 -7.782 1.00 93.88 87 ALA A O 1
ATOM 660 N N . HIS A 1 88 ? -1.156 -3.143 -6.169 1.00 94.19 88 HIS A N 1
ATOM 661 C CA . HIS A 1 88 ? -1.700 -4.130 -5.258 1.00 94.19 88 HIS A CA 1
ATOM 662 C C . HIS A 1 88 ? -3.172 -3.797 -4.930 1.00 94.19 88 HIS A C 1
ATOM 664 O O . HIS A 1 88 ? -3.492 -2.638 -4.681 1.00 94.19 88 HIS A O 1
ATOM 670 N N . PRO A 1 89 ? -4.096 -4.777 -4.864 1.00 88.94 89 PRO A N 1
ATOM 671 C CA . PRO A 1 89 ? -5.518 -4.503 -4.610 1.00 88.94 89 PRO A CA 1
ATOM 672 C C . PRO A 1 89 ? -5.814 -3.820 -3.268 1.00 88.94 89 PRO A C 1
ATOM 674 O O . PRO A 1 89 ? -6.905 -3.297 -3.065 1.00 88.94 89 PRO A O 1
ATOM 677 N N . ALA A 1 90 ? -4.871 -3.888 -2.325 1.00 87.62 90 ALA A N 1
ATOM 678 C CA . ALA A 1 90 ? -4.952 -3.203 -1.036 1.00 87.62 90 ALA A CA 1
ATOM 679 C C . ALA A 1 90 ? -4.350 -1.788 -1.051 1.00 87.62 90 ALA A C 1
ATOM 681 O O . ALA A 1 90 ? -4.362 -1.140 -0.007 1.00 87.62 90 ALA A O 1
ATOM 682 N N . THR A 1 91 ? -3.792 -1.328 -2.174 1.00 86.56 91 THR A N 1
ATOM 683 C CA . THR A 1 91 ? -3.290 0.040 -2.311 1.00 86.56 91 THR A CA 1
ATOM 684 C C . THR A 1 91 ? -4.469 1.004 -2.195 1.00 86.56 91 THR A C 1
ATOM 686 O O . THR A 1 91 ? -5.428 0.875 -2.958 1.00 86.56 91 THR A O 1
ATOM 689 N N . PRO A 1 92 ? -4.453 1.938 -1.232 1.00 83.38 92 PRO A N 1
ATOM 690 C CA . PRO A 1 92 ? -5.487 2.957 -1.149 1.00 83.38 92 PRO A CA 1
ATOM 691 C C . PRO A 1 92 ? -5.353 3.937 -2.322 1.00 83.38 92 PRO A C 1
ATOM 693 O O . PRO A 1 92 ? -4.273 4.112 -2.883 1.00 83.38 92 PRO A O 1
ATOM 696 N N . GLU A 1 93 ? -6.447 4.609 -2.668 1.00 79.25 93 GLU A N 1
ATOM 697 C CA . GLU A 1 93 ? -6.405 5.748 -3.587 1.00 79.25 93 GLU A CA 1
ATOM 698 C C . GLU A 1 93 ? -5.735 6.927 -2.869 1.00 79.25 93 GLU A C 1
ATOM 700 O O . GLU A 1 93 ? -6.387 7.702 -2.169 1.00 79.25 93 GLU A O 1
ATOM 705 N N . PHE A 1 94 ? -4.408 7.017 -2.968 1.00 78.06 94 PHE A N 1
ATOM 706 C CA . PHE A 1 94 ? -3.676 8.207 -2.554 1.00 78.06 94 PHE A CA 1
ATOM 707 C C . PHE A 1 94 ? -3.967 9.332 -3.551 1.00 78.06 94 PHE A C 1
ATOM 709 O O . PHE A 1 94 ? -3.944 9.118 -4.763 1.00 78.06 94 PHE A O 1
ATOM 716 N N . GLU A 1 95 ? -4.248 10.531 -3.051 1.00 78.44 95 GLU A N 1
ATOM 717 C CA . GLU A 1 95 ? -4.349 11.701 -3.919 1.00 78.44 95 GLU A CA 1
ATOM 718 C C . GLU A 1 95 ? -2.943 12.063 -4.419 1.00 78.44 95 GLU A C 1
ATOM 720 O O . GLU A 1 95 ? -1.962 11.862 -3.706 1.00 78.44 95 GLU A O 1
ATOM 725 N N . GLU A 1 96 ? -2.816 12.656 -5.609 1.00 74.12 96 GLU A N 1
ATOM 726 C CA . GLU A 1 96 ? -1.508 13.117 -6.121 1.00 74.12 96 GLU A CA 1
ATOM 727 C C . GLU A 1 96 ? -0.818 14.101 -5.157 1.00 74.12 96 GLU A C 1
ATOM 729 O O . GLU A 1 96 ? 0.406 14.183 -5.095 1.00 74.12 96 GLU A O 1
ATOM 734 N N . SER A 1 97 ? -1.604 14.840 -4.365 1.00 81.94 97 SER A N 1
ATOM 735 C CA . SER A 1 97 ? -1.106 15.740 -3.323 1.00 81.94 97 SER A CA 1
ATOM 736 C C . SER A 1 97 ? -0.775 15.057 -1.995 1.00 81.94 97 SER A C 1
ATOM 738 O O . SER A 1 97 ? -0.299 15.739 -1.084 1.00 81.94 97 SER A O 1
ATOM 740 N N . THR A 1 98 ? -1.043 13.755 -1.838 1.00 82.38 98 THR A N 1
ATOM 741 C CA . THR A 1 98 ? -0.704 13.018 -0.618 1.00 82.38 98 THR A CA 1
ATOM 742 C C . THR A 1 98 ? 0.819 12.963 -0.470 1.00 82.38 98 THR A C 1
ATOM 744 O O . THR A 1 98 ? 1.507 12.413 -1.331 1.00 82.38 98 THR A O 1
ATOM 747 N N . PRO A 1 99 ? 1.387 13.510 0.619 1.00 86.44 99 PRO A N 1
ATOM 748 C CA . PRO A 1 99 ? 2.823 13.452 0.839 1.00 86.44 99 PRO A CA 1
ATOM 749 C C . PRO A 1 99 ? 3.304 12.004 0.938 1.00 86.44 99 PRO A C 1
ATOM 751 O O . PRO A 1 99 ? 2.711 11.199 1.655 1.00 86.44 99 PRO A O 1
ATOM 754 N N . TYR A 1 100 ? 4.449 11.698 0.327 1.00 82.69 100 TYR A N 1
ATOM 755 C CA . TYR A 1 100 ? 5.050 10.359 0.377 1.00 82.69 100 TYR A CA 1
ATOM 756 C C . TYR A 1 100 ? 5.201 9.809 1.811 1.00 82.69 100 TYR A C 1
ATOM 758 O O . TYR A 1 100 ? 5.034 8.616 2.056 1.00 82.69 100 TYR A O 1
ATOM 766 N N . SER A 1 101 ? 5.452 10.680 2.795 1.00 85.31 101 SER A N 1
ATOM 767 C CA . SER A 1 101 ? 5.510 10.296 4.211 1.00 85.31 101 SER A CA 1
ATOM 768 C C . SER A 1 101 ? 4.194 9.725 4.748 1.00 85.31 101 SER A C 1
ATOM 770 O O . SER A 1 101 ? 4.228 8.814 5.568 1.00 85.31 101 SER A O 1
ATOM 772 N N . GLU A 1 102 ? 3.042 10.221 4.290 1.00 86.31 102 GLU A N 1
ATOM 773 C CA . GLU A 1 102 ? 1.733 9.700 4.703 1.00 86.31 102 GLU A CA 1
ATOM 774 C C . GLU A 1 102 ? 1.468 8.315 4.099 1.00 86.31 102 GLU A C 1
ATOM 776 O O . GLU A 1 102 ? 0.955 7.430 4.791 1.00 86.31 102 GLU A O 1
ATOM 781 N N . CYS A 1 103 ? 1.903 8.088 2.855 1.00 86.69 103 CYS A N 1
ATOM 782 C CA . CYS A 1 103 ? 1.877 6.764 2.230 1.00 86.69 103 CYS A CA 1
ATOM 783 C C . CYS A 1 103 ? 2.734 5.764 3.025 1.00 86.69 103 CYS A C 1
ATOM 785 O O . CYS A 1 103 ? 2.279 4.670 3.369 1.00 86.69 103 CYS A O 1
ATOM 787 N N . MET A 1 104 ? 3.951 6.165 3.413 1.00 87.81 104 MET A N 1
ATOM 788 C CA . MET A 1 104 ? 4.849 5.339 4.230 1.00 87.81 104 MET A CA 1
ATOM 789 C C . MET A 1 104 ? 4.300 5.056 5.634 1.00 87.81 104 MET A C 1
ATOM 791 O O . MET A 1 104 ? 4.430 3.934 6.137 1.00 87.81 104 MET A O 1
ATOM 795 N N . ASP A 1 105 ? 3.644 6.033 6.260 1.00 87.56 105 ASP A N 1
ATOM 796 C CA . ASP A 1 105 ? 2.962 5.839 7.540 1.00 87.56 105 ASP A CA 1
ATOM 797 C C . ASP A 1 105 ? 1.824 4.822 7.424 1.00 87.56 105 ASP A C 1
ATOM 799 O O . ASP A 1 105 ? 1.621 4.014 8.337 1.00 87.56 105 ASP A O 1
ATOM 803 N N . TRP A 1 106 ? 1.088 4.826 6.309 1.00 87.69 106 TRP A N 1
ATOM 804 C CA . TRP A 1 106 ? 0.063 3.821 6.049 1.00 87.69 106 TRP A CA 1
ATOM 805 C C . TRP A 1 106 ? 0.670 2.417 5.945 1.00 87.69 106 TRP A C 1
ATOM 807 O O . TRP A 1 106 ? 0.217 1.524 6.665 1.00 87.69 106 TRP A O 1
ATOM 817 N N . TYR A 1 107 ? 1.735 2.227 5.156 1.00 90.12 107 TYR A N 1
ATOM 818 C CA . TYR A 1 107 ? 2.432 0.935 5.052 1.00 90.12 107 TYR A CA 1
ATOM 819 C C . TYR A 1 107 ? 2.902 0.423 6.418 1.00 90.12 107 TYR A C 1
ATOM 821 O O . TYR A 1 107 ? 2.648 -0.727 6.786 1.00 90.12 107 TYR A O 1
ATOM 829 N N . SER A 1 108 ? 3.508 1.302 7.217 1.00 86.62 108 SER A N 1
ATOM 830 C CA . SER A 1 108 ? 3.956 0.988 8.576 1.00 86.62 108 SER A CA 1
ATOM 831 C C . SER A 1 108 ? 2.798 0.542 9.481 1.00 86.62 108 SER A C 1
ATOM 833 O O . SER A 1 108 ? 2.911 -0.461 10.189 1.00 86.62 108 SER A O 1
ATOM 835 N N . LYS A 1 109 ? 1.640 1.217 9.413 1.00 82.94 109 LYS A N 1
ATOM 836 C CA . LYS A 1 109 ? 0.421 0.831 10.153 1.00 82.94 109 LYS A CA 1
ATOM 837 C C . LYS A 1 109 ? -0.153 -0.515 9.703 1.00 82.94 109 LYS A C 1
ATOM 839 O O . LYS A 1 109 ? -0.766 -1.200 10.521 1.00 82.94 109 LYS A O 1
ATOM 844 N N . GLN A 1 110 ? 0.069 -0.912 8.447 1.00 83.31 110 GLN A N 1
ATOM 845 C CA . GLN A 1 110 ? -0.263 -2.253 7.950 1.00 83.31 110 GLN A CA 1
ATOM 846 C C . GLN A 1 110 ? 0.766 -3.322 8.354 1.00 83.31 110 GLN A C 1
ATOM 848 O O . GLN A 1 110 ? 0.596 -4.494 8.017 1.00 83.31 110 GLN A O 1
ATOM 853 N N . GLY A 1 111 ? 1.822 -2.946 9.082 1.00 85.44 111 GLY A N 1
ATOM 854 C CA . GLY A 1 111 ? 2.904 -3.852 9.449 1.00 85.44 111 GLY A CA 1
ATOM 855 C C . GLY A 1 111 ? 3.754 -4.252 8.247 1.00 85.44 111 GLY A C 1
ATOM 856 O O . GLY A 1 111 ? 4.225 -5.385 8.192 1.00 85.44 111 GLY A O 1
ATOM 857 N N . LEU A 1 112 ? 3.925 -3.353 7.276 1.00 91.44 112 LEU A N 1
ATOM 858 C CA . LEU A 1 112 ? 4.725 -3.584 6.080 1.00 91.44 112 LEU A CA 1
ATOM 859 C C . LEU A 1 112 ? 6.039 -2.805 6.134 1.00 91.44 112 LEU A C 1
ATOM 861 O O . LEU A 1 112 ? 6.094 -1.649 6.553 1.00 91.44 112 LEU A O 1
ATOM 865 N N . GLU A 1 113 ? 7.102 -3.450 5.669 1.00 94.69 113 GLU A N 1
ATOM 866 C CA . GLU A 1 113 ? 8.303 -2.781 5.185 1.00 94.69 113 GLU A CA 1
ATOM 867 C C . GLU A 1 113 ? 8.171 -2.657 3.665 1.00 94.69 113 GLU A C 1
ATOM 869 O O . GLU A 1 113 ? 7.893 -3.656 3.000 1.00 94.69 113 GLU A O 1
ATOM 874 N N . VAL A 1 114 ? 8.371 -1.451 3.129 1.00 95.56 114 VAL A N 1
ATOM 875 C CA . VAL A 1 114 ? 8.306 -1.170 1.688 1.00 95.56 114 VAL A CA 1
ATOM 876 C C . VAL A 1 114 ? 9.629 -0.585 1.217 1.00 95.56 114 VAL A C 1
ATOM 878 O O . VAL A 1 114 ? 10.231 0.248 1.898 1.00 95.56 114 VAL A O 1
ATOM 881 N N . LYS A 1 115 ? 10.090 -1.055 0.060 1.00 96.44 115 LYS A N 1
ATOM 882 C CA . LYS A 1 115 ? 11.247 -0.529 -0.666 1.00 96.44 115 LYS A CA 1
ATOM 883 C C . LYS A 1 115 ? 10.935 -0.528 -2.147 1.00 96.44 115 LYS A C 1
ATOM 885 O O . LYS A 1 115 ? 10.248 -1.425 -2.619 1.00 96.44 115 LYS A O 1
ATOM 890 N N . GLY A 1 116 ? 11.504 0.417 -2.870 1.00 95.81 116 GLY A N 1
ATOM 891 C CA . GLY A 1 116 ? 11.351 0.487 -4.308 1.00 95.81 116 GLY A CA 1
ATOM 892 C C . GLY A 1 116 ? 12.616 0.953 -4.996 1.00 95.81 116 GLY A C 1
ATOM 893 O O . GLY A 1 116 ? 13.578 1.389 -4.353 1.00 95.81 116 GLY A O 1
ATOM 894 N N . HIS A 1 117 ? 12.590 0.860 -6.314 1.00 97.31 117 HIS A N 1
ATOM 895 C CA . HIS A 1 117 ? 13.632 1.360 -7.194 1.00 97.31 117 HIS A CA 1
ATOM 896 C C . HIS A 1 117 ? 13.046 1.661 -8.573 1.00 97.31 117 HIS A C 1
ATOM 898 O O . HIS A 1 117 ? 11.994 1.137 -8.953 1.00 97.31 117 HIS A O 1
ATOM 904 N N . TYR A 1 118 ? 13.744 2.529 -9.298 1.00 97.69 118 TYR A N 1
ATOM 905 C CA . TYR A 1 118 ? 13.412 2.889 -10.670 1.00 97.69 118 TYR A CA 1
ATOM 906 C C . TYR A 1 118 ? 13.780 1.762 -11.634 1.00 97.69 118 TYR A C 1
ATOM 908 O O . TYR A 1 118 ? 14.651 0.936 -11.352 1.00 97.69 118 TYR A O 1
ATOM 916 N N . MET A 1 119 ? 13.133 1.749 -12.798 1.00 97.31 119 MET A N 1
ATOM 917 C CA . MET A 1 119 ? 13.587 0.936 -13.926 1.00 97.31 119 MET A CA 1
ATOM 918 C C . MET A 1 119 ? 15.013 1.326 -14.340 1.00 97.31 119 MET A C 1
ATOM 920 O O . MET A 1 119 ? 15.828 0.445 -1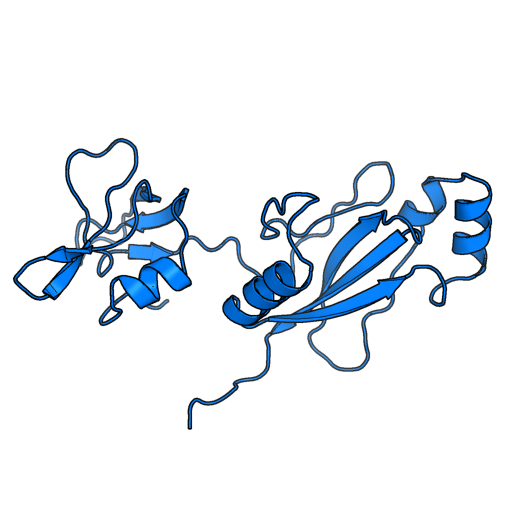4.646 1.00 97.31 119 MET A O 1
ATOM 924 N N . GLU A 1 120 ? 15.333 2.622 -14.247 1.00 95.44 120 GLU A N 1
ATOM 925 C CA . GLU A 1 120 ? 16.702 3.126 -14.315 1.00 95.44 120 GLU A CA 1
ATOM 926 C C . GLU A 1 120 ? 17.543 2.502 -13.190 1.00 95.44 120 GLU A C 1
ATOM 928 O O . GLU A 1 120 ? 17.234 2.606 -12.002 1.00 95.44 120 GLU A O 1
ATOM 933 N N . GLY A 1 121 ? 18.617 1.811 -13.575 1.00 92.31 121 GLY A N 1
ATOM 934 C CA . GLY A 1 121 ? 19.474 1.046 -12.666 1.00 92.31 121 GLY A CA 1
ATOM 935 C C . GLY A 1 121 ? 19.091 -0.431 -12.517 1.00 92.31 121 GLY A C 1
ATOM 936 O O . GLY A 1 121 ? 19.923 -1.222 -12.066 1.00 92.31 121 GLY A O 1
ATOM 937 N N . ASP A 1 122 ? 17.891 -0.838 -12.945 1.00 94.56 122 ASP A N 1
ATOM 938 C CA . ASP A 1 122 ? 17.508 -2.253 -13.038 1.00 94.56 122 ASP A CA 1
ATOM 939 C C . ASP A 1 122 ? 17.673 -2.807 -14.466 1.00 94.56 122 ASP A C 1
ATOM 941 O O . ASP A 1 122 ? 18.091 -3.963 -14.637 1.00 94.56 122 ASP A O 1
ATOM 945 N N . SER A 1 123 ? 17.393 -1.977 -15.485 1.00 96.00 123 SER A N 1
ATOM 946 C CA . SER A 1 123 ? 17.625 -2.283 -16.903 1.00 96.00 123 SER A CA 1
ATOM 947 C C . SER A 1 123 ? 17.890 -1.035 -17.758 1.00 96.00 123 SER A C 1
ATOM 949 O O . SER A 1 123 ? 16.973 -0.277 -18.077 1.00 96.00 123 SER A O 1
ATOM 951 N N . ASP A 1 124 ? 19.135 -0.869 -18.209 1.00 94.62 124 ASP A N 1
ATOM 952 C CA . ASP A 1 124 ? 19.544 0.256 -19.066 1.00 94.62 124 ASP A CA 1
ATOM 953 C C . ASP A 1 124 ? 18.853 0.233 -20.445 1.00 94.62 124 ASP A C 1
ATOM 955 O O . ASP A 1 124 ? 18.512 1.280 -20.986 1.00 94.62 124 ASP A O 1
ATOM 959 N N . ASP A 1 125 ? 18.611 -0.956 -21.011 1.00 97.31 125 ASP A N 1
ATOM 960 C CA . ASP A 1 125 ? 17.982 -1.119 -22.335 1.00 97.31 125 ASP A CA 1
ATOM 961 C C . ASP A 1 125 ? 16.511 -0.680 -22.332 1.00 97.31 125 ASP A C 1
ATOM 963 O O . ASP A 1 125 ? 16.074 0.079 -23.197 1.00 97.31 125 ASP A O 1
ATOM 967 N N . LEU A 1 126 ? 15.756 -1.111 -21.317 1.00 97.38 126 LEU A N 1
ATOM 968 C CA . LEU A 1 126 ? 14.352 -0.725 -21.170 1.00 97.38 126 LEU A CA 1
ATOM 969 C C . LEU A 1 126 ? 14.213 0.756 -20.812 1.00 97.38 126 LEU A C 1
ATOM 971 O O . LEU A 1 126 ? 13.288 1.404 -21.289 1.00 97.38 126 LEU A O 1
ATOM 975 N N . THR A 1 127 ? 15.155 1.300 -20.036 1.00 96.50 127 THR A N 1
ATOM 976 C CA . THR A 1 127 ? 15.209 2.738 -19.728 1.00 96.50 127 THR A CA 1
ATOM 977 C C . THR A 1 127 ? 15.409 3.562 -20.998 1.00 96.50 127 THR A C 1
ATOM 979 O O . THR A 1 127 ? 14.605 4.441 -21.280 1.00 96.50 127 THR A O 1
ATOM 982 N N . ALA A 1 128 ? 16.385 3.209 -21.841 1.00 96.56 128 ALA A N 1
ATOM 983 C CA . ALA A 1 128 ? 16.609 3.915 -23.103 1.00 96.56 128 ALA A CA 1
ATOM 984 C C . ALA A 1 128 ? 15.389 3.859 -24.042 1.00 96.56 128 ALA A C 1
ATOM 986 O O . ALA A 1 128 ? 15.055 4.846 -24.693 1.00 96.56 128 ALA A O 1
ATOM 987 N N . ARG A 1 129 ? 14.694 2.715 -24.101 1.00 97.31 129 ARG A N 1
ATOM 988 C CA . ARG A 1 129 ? 13.451 2.574 -24.878 1.00 97.31 129 ARG A CA 1
ATOM 989 C C . ARG A 1 129 ? 12.332 3.460 -24.342 1.00 97.31 129 ARG A C 1
ATOM 991 O O . ARG A 1 129 ? 11.637 4.103 -25.127 1.00 97.31 129 ARG A O 1
ATOM 998 N N . TRP A 1 130 ? 12.162 3.492 -23.024 1.00 95.38 130 TRP A N 1
ATOM 999 C CA . TRP A 1 130 ? 11.184 4.358 -22.376 1.00 95.38 130 TRP A CA 1
ATOM 1000 C C . TRP A 1 130 ? 11.445 5.836 -22.681 1.00 95.38 130 TRP A C 1
ATOM 1002 O O . TRP A 1 130 ? 10.520 6.541 -23.079 1.00 95.38 130 TRP A O 1
ATOM 1012 N N . ASP A 1 131 ? 12.703 6.274 -22.596 1.00 95.00 131 ASP A N 1
ATOM 1013 C CA . ASP A 1 131 ? 13.109 7.653 -22.900 1.00 95.00 131 ASP A CA 1
ATOM 1014 C C . ASP A 1 131 ? 12.827 8.046 -24.364 1.00 95.00 131 ASP A C 1
ATOM 1016 O O . ASP A 1 131 ? 12.516 9.202 -24.658 1.00 95.00 131 ASP A O 1
ATOM 1020 N N . ASP A 1 132 ? 12.864 7.074 -25.282 1.00 96.31 132 ASP A N 1
ATOM 1021 C CA . ASP A 1 132 ? 12.479 7.232 -26.691 1.00 96.31 132 ASP A CA 1
ATOM 1022 C C . ASP A 1 132 ? 10.948 7.154 -26.926 1.00 96.31 132 ASP A C 1
ATOM 1024 O O . ASP A 1 132 ? 10.476 7.272 -28.064 1.00 96.31 132 ASP A O 1
ATOM 1028 N N . GLY A 1 133 ? 10.152 6.991 -25.863 1.00 93.00 133 GLY A N 1
ATOM 1029 C CA . GLY A 1 133 ? 8.686 6.976 -25.882 1.00 93.00 133 GLY A CA 1
ATOM 1030 C C . GLY A 1 133 ? 8.048 5.598 -26.086 1.00 93.00 133 GLY A C 1
ATOM 1031 O O . GLY A 1 133 ? 6.855 5.517 -26.395 1.00 93.00 133 GLY A O 1
ATOM 1032 N N . ASP A 1 134 ? 8.807 4.508 -25.943 1.00 94.31 134 ASP A N 1
ATOM 1033 C CA . ASP A 1 134 ? 8.275 3.146 -26.022 1.00 94.31 134 ASP A CA 1
ATOM 1034 C C . ASP A 1 134 ? 7.666 2.699 -24.684 1.00 94.31 134 ASP A C 1
ATOM 1036 O O . ASP A 1 134 ? 8.336 2.131 -23.820 1.00 94.31 134 ASP A O 1
ATOM 1040 N N . LEU A 1 135 ? 6.354 2.898 -24.544 1.00 87.75 135 LEU A N 1
ATOM 1041 C CA . LEU A 1 135 ? 5.603 2.511 -23.345 1.00 87.75 135 LEU A CA 1
ATOM 1042 C C . LEU A 1 135 ? 5.612 0.994 -23.083 1.00 87.75 135 LEU A C 1
ATOM 1044 O O . LEU A 1 135 ? 5.436 0.567 -21.944 1.00 87.75 135 LEU A O 1
ATOM 1048 N N . SER A 1 136 ? 5.875 0.160 -24.100 1.00 93.69 136 SER A N 1
ATOM 1049 C CA . SER A 1 136 ? 5.945 -1.296 -23.908 1.00 93.69 136 SER A CA 1
ATOM 1050 C C . SER A 1 136 ? 7.148 -1.736 -23.065 1.00 93.69 136 SER A C 1
ATOM 1052 O O . SER A 1 136 ? 7.147 -2.848 -22.530 1.00 93.69 136 SER A O 1
ATOM 1054 N N . ALA A 1 137 ? 8.136 -0.852 -22.873 1.00 96.50 137 ALA A N 1
ATOM 1055 C CA . ALA A 1 137 ? 9.294 -1.106 -22.024 1.00 96.50 137 ALA A CA 1
ATOM 1056 C C . ALA A 1 137 ? 8.896 -1.498 -20.588 1.00 96.50 137 ALA A C 1
ATOM 1058 O O . ALA A 1 137 ? 9.473 -2.428 -20.019 1.00 96.50 137 ALA A O 1
ATOM 1059 N N . VAL A 1 138 ? 7.860 -0.868 -20.023 1.00 97.19 138 VAL A N 1
ATOM 1060 C CA . VAL A 1 138 ? 7.373 -1.175 -18.666 1.00 97.19 138 VAL A CA 1
ATOM 1061 C C . VAL A 1 138 ? 6.699 -2.548 -18.613 1.00 97.19 138 VAL A C 1
ATOM 1063 O O . VAL A 1 138 ? 6.905 -3.310 -17.664 1.00 97.19 138 VAL A O 1
ATOM 1066 N N . ALA A 1 139 ? 5.944 -2.920 -19.648 1.00 95.81 139 ALA A N 1
ATOM 1067 C CA . ALA A 1 139 ? 5.326 -4.242 -19.748 1.00 95.81 139 ALA A CA 1
ATOM 1068 C C . ALA A 1 139 ? 6.367 -5.374 -19.811 1.00 95.81 139 ALA A C 1
ATOM 1070 O O . ALA A 1 139 ? 6.134 -6.463 -19.277 1.00 95.81 139 ALA A O 1
ATOM 1071 N N . GLU A 1 140 ? 7.529 -5.113 -20.413 1.00 96.50 140 GLU A N 1
ATOM 1072 C CA . GLU A 1 140 ? 8.649 -6.055 -20.485 1.00 96.50 140 GLU A CA 1
ATOM 1073 C C . GLU A 1 140 ? 9.504 -6.082 -19.209 1.00 96.50 140 GLU A C 1
ATOM 1075 O O . GLU A 1 140 ? 10.117 -7.111 -18.898 1.00 96.50 140 GLU A O 1
ATOM 1080 N N . TRP A 1 141 ? 9.529 -4.989 -18.441 1.00 97.75 141 TRP A N 1
ATOM 1081 C CA . TRP A 1 141 ? 10.348 -4.881 -17.238 1.00 97.75 141 TRP A CA 1
ATOM 1082 C C . TRP A 1 141 ? 9.952 -5.909 -16.174 1.00 97.75 141 TRP A C 1
ATOM 1084 O O . TRP A 1 141 ? 8.792 -6.027 -15.779 1.00 97.75 141 TRP A O 1
ATOM 1094 N N . GLN A 1 142 ? 10.934 -6.652 -15.664 1.00 96.31 142 GLN A N 1
ATOM 1095 C CA . GLN A 1 142 ? 10.787 -7.576 -14.538 1.00 96.31 142 GLN A CA 1
ATOM 1096 C C . GLN A 1 142 ? 11.579 -7.029 -13.343 1.00 96.31 142 GLN A C 1
ATOM 1098 O O . GLN A 1 142 ? 12.766 -7.351 -13.232 1.00 96.31 142 GLN A O 1
ATOM 1103 N N . PRO A 1 143 ? 10.962 -6.201 -12.473 1.00 97.12 143 PRO A N 1
ATOM 1104 C CA . PRO A 1 143 ? 11.677 -5.589 -11.368 1.00 97.12 143 PRO A CA 1
ATOM 1105 C C . PRO A 1 143 ? 12.311 -6.632 -10.449 1.00 97.12 143 PRO A C 1
ATOM 1107 O O . PRO A 1 143 ? 11.657 -7.605 -10.055 1.00 97.12 143 PRO A O 1
ATOM 1110 N N . LYS A 1 144 ? 13.583 -6.445 -10.094 1.00 95.44 144 LYS A N 1
ATOM 1111 C CA . LYS A 1 144 ? 14.276 -7.358 -9.174 1.00 95.44 144 LYS A CA 1
ATOM 1112 C C . LYS A 1 144 ? 13.905 -7.036 -7.722 1.00 95.44 144 LYS A C 1
ATOM 1114 O O . LYS A 1 144 ? 14.060 -5.891 -7.316 1.00 95.44 144 LYS A O 1
ATOM 1119 N N . PRO A 1 145 ? 13.458 -8.007 -6.904 1.00 95.94 145 PRO A N 1
ATOM 1120 C CA . PRO A 1 145 ? 13.154 -7.726 -5.507 1.00 95.94 145 PRO A CA 1
ATOM 1121 C C . PRO A 1 145 ? 14.411 -7.249 -4.756 1.00 95.94 145 PRO A C 1
ATOM 1123 O O . PRO A 1 145 ? 15.518 -7.698 -5.074 1.00 95.94 145 PRO A O 1
ATOM 1126 N N . PRO A 1 146 ? 14.258 -6.394 -3.729 1.00 96.06 146 PRO A N 1
ATOM 1127 C CA . PRO A 1 146 ? 15.365 -5.989 -2.871 1.00 96.06 146 PRO A CA 1
ATOM 1128 C C . PRO A 1 146 ? 16.047 -7.182 -2.186 1.00 96.06 146 PRO A C 1
ATOM 1130 O O . PRO A 1 146 ? 15.467 -8.259 -2.040 1.00 96.06 146 PRO A O 1
ATOM 1133 N N . GLU A 1 147 ? 17.265 -6.975 -1.674 1.00 95.44 147 GLU A N 1
ATOM 1134 C CA . GLU A 1 147 ? 17.959 -8.001 -0.889 1.00 95.44 147 GLU A CA 1
ATOM 1135 C C . GLU A 1 147 ? 17.158 -8.429 0.360 1.00 95.44 147 GLU A C 1
ATOM 1137 O O . GLU A 1 147 ? 16.560 -7.614 1.080 1.00 95.44 147 GLU A O 1
ATOM 1142 N N . GLY A 1 148 ? 17.191 -9.733 0.645 1.00 93.44 148 GLY A N 1
ATOM 1143 C CA . GLY A 1 148 ? 16.487 -10.372 1.757 1.00 93.44 148 GLY A CA 1
ATOM 1144 C C . GLY A 1 148 ? 15.271 -11.191 1.321 1.00 93.44 148 GLY A C 1
ATOM 1145 O O . GLY A 1 148 ? 14.892 -11.219 0.156 1.00 93.44 148 GLY A O 1
ATOM 1146 N N . GLU A 1 149 ? 14.664 -11.891 2.276 1.00 92.56 149 GLU A N 1
ATOM 1147 C CA . GLU A 1 149 ? 13.504 -12.749 2.021 1.00 92.56 149 GLU A CA 1
ATOM 1148 C C . GLU A 1 149 ? 12.176 -12.021 2.282 1.00 92.56 149 GLU A C 1
ATOM 1150 O O . GLU A 1 149 ? 12.122 -11.005 2.985 1.00 92.56 149 GLU A O 1
ATOM 1155 N N . GLY A 1 150 ? 11.097 -12.583 1.731 1.00 92.62 150 GLY A N 1
ATOM 1156 C CA . GLY A 1 150 ? 9.717 -12.175 2.011 1.00 92.62 150 GLY A CA 1
ATOM 1157 C C . GLY A 1 150 ? 9.180 -11.023 1.162 1.00 92.62 150 GLY A C 1
ATOM 1158 O O . GLY A 1 150 ? 8.024 -10.653 1.349 1.00 92.62 150 GLY A O 1
ATOM 1159 N N . TRP A 1 151 ? 9.980 -10.478 0.243 1.00 97.25 151 TRP A N 1
ATOM 1160 C CA . TRP A 1 151 ? 9.550 -9.434 -0.686 1.00 97.25 151 TRP A CA 1
ATOM 1161 C C . TRP A 1 151 ? 8.578 -9.972 -1.738 1.00 97.25 151 TRP A C 1
ATOM 1163 O O . TRP A 1 151 ? 8.827 -11.004 -2.363 1.00 97.25 151 TRP A O 1
ATOM 1173 N N . TYR A 1 152 ? 7.496 -9.241 -1.972 1.00 96.75 152 TYR A N 1
ATOM 1174 C CA . TYR A 1 152 ? 6.584 -9.423 -3.099 1.00 96.75 152 TYR A CA 1
ATOM 1175 C C . TYR A 1 152 ? 6.275 -8.062 -3.722 1.00 96.75 152 TYR A C 1
ATOM 1177 O O . TYR A 1 152 ? 6.348 -7.032 -3.049 1.00 96.75 152 TYR A O 1
ATOM 1185 N N . LEU A 1 153 ? 5.976 -8.057 -5.022 1.00 97.62 153 LEU A N 1
ATOM 1186 C CA . LEU A 1 153 ? 5.670 -6.831 -5.751 1.00 97.62 153 LEU A CA 1
ATOM 1187 C C . LEU A 1 153 ? 4.400 -6.193 -5.177 1.00 97.62 153 LEU A C 1
ATOM 1189 O O . LEU A 1 153 ? 3.387 -6.875 -4.999 1.00 97.62 153 LEU A O 1
ATOM 1193 N N . TRP A 1 154 ? 4.470 -4.896 -4.902 1.00 97.00 154 TRP A N 1
ATOM 1194 C CA . TRP A 1 154 ? 3.360 -4.088 -4.416 1.00 97.00 154 TRP A CA 1
ATOM 1195 C C . TRP A 1 154 ? 2.808 -3.172 -5.508 1.00 97.00 154 TRP A C 1
ATOM 1197 O O . TRP A 1 154 ? 1.596 -3.068 -5.675 1.00 97.00 154 TRP A O 1
ATOM 1207 N N . SER A 1 155 ? 3.665 -2.533 -6.296 1.00 96.56 155 SER A N 1
ATOM 1208 C CA . SER A 1 155 ? 3.206 -1.633 -7.353 1.00 96.56 155 SER A CA 1
ATOM 1209 C C . SER A 1 155 ? 4.271 -1.441 -8.430 1.00 96.56 155 SER A C 1
ATOM 1211 O O . SER A 1 155 ? 5.462 -1.647 -8.195 1.00 96.56 155 SER A O 1
ATOM 1213 N N . ILE A 1 156 ? 3.817 -1.082 -9.628 1.00 97.56 156 ILE A N 1
ATOM 1214 C CA . ILE A 1 156 ? 4.599 -0.535 -10.735 1.00 97.56 156 ILE A CA 1
ATOM 1215 C C . ILE A 1 156 ? 3.782 0.630 -11.274 1.00 97.56 156 ILE A C 1
ATOM 1217 O O . ILE A 1 156 ? 2.632 0.434 -11.673 1.00 97.56 156 ILE A O 1
ATOM 1221 N N . PHE A 1 157 ? 4.357 1.823 -11.265 1.00 94.81 157 PHE A N 1
ATOM 1222 C CA . PHE A 1 157 ? 3.686 3.057 -11.654 1.00 94.81 157 PHE A CA 1
ATOM 1223 C C . PHE A 1 157 ? 4.685 4.020 -12.288 1.00 94.81 157 PHE A C 1
ATOM 1225 O O . PHE A 1 157 ? 5.897 3.875 -12.127 1.00 94.81 157 PHE A O 1
ATOM 1232 N N . ASP A 1 158 ? 4.166 4.980 -13.040 1.00 94.19 158 ASP A N 1
ATOM 1233 C CA . ASP A 1 158 ? 4.968 6.051 -13.614 1.00 94.19 158 ASP A CA 1
ATOM 1234 C C . ASP A 1 158 ? 5.145 7.197 -12.613 1.00 94.19 158 ASP A C 1
ATOM 1236 O O . ASP A 1 158 ? 4.267 7.468 -11.789 1.00 94.19 158 ASP A O 1
ATOM 1240 N N . THR A 1 159 ? 6.285 7.871 -12.693 1.00 92.38 159 THR A N 1
ATOM 1241 C CA . THR A 1 159 ? 6.595 9.074 -11.914 1.00 92.38 159 THR A CA 1
ATOM 1242 C C . THR A 1 159 ? 7.189 10.131 -12.839 1.00 92.38 159 THR A C 1
ATOM 1244 O O . THR A 1 159 ? 7.534 9.840 -13.979 1.00 92.38 159 THR A O 1
ATOM 1247 N N . GLU A 1 160 ? 7.374 11.360 -12.356 1.00 90.50 160 GLU A N 1
ATOM 1248 C CA . GLU A 1 160 ? 8.040 12.402 -13.156 1.00 90.50 160 GLU A CA 1
ATOM 1249 C C . GLU A 1 160 ? 9.482 12.028 -13.549 1.00 90.50 160 GLU A C 1
ATOM 1251 O O . GLU A 1 160 ? 9.978 12.499 -14.571 1.00 90.50 160 GLU A O 1
ATOM 1256 N N . ASP A 1 161 ? 10.125 11.152 -12.771 1.00 92.69 161 ASP A N 1
ATOM 1257 C CA . ASP A 1 161 ? 11.478 10.641 -13.012 1.00 92.69 161 ASP A CA 1
ATOM 1258 C C . ASP A 1 161 ? 11.470 9.268 -13.723 1.00 92.69 161 ASP A C 1
ATOM 1260 O O . ASP A 1 161 ? 12.498 8.600 -13.819 1.00 92.69 161 ASP A O 1
ATOM 1264 N N . GLY A 1 162 ? 10.308 8.830 -14.220 1.00 94.44 162 GLY A N 1
ATOM 1265 C CA . GLY A 1 162 ? 10.120 7.586 -14.961 1.00 94.44 162 GLY A CA 1
ATOM 1266 C C . GLY A 1 162 ? 9.557 6.421 -14.135 1.00 94.44 162 GLY A C 1
ATOM 1267 O O . GLY A 1 162 ? 9.144 6.599 -12.981 1.00 94.44 162 GLY A O 1
ATOM 1268 N N . PRO A 1 163 ? 9.520 5.204 -14.714 1.00 97.12 163 PRO A N 1
ATOM 1269 C CA . PRO A 1 163 ? 8.846 4.060 -14.117 1.00 97.12 163 PRO A CA 1
ATOM 1270 C C . PRO A 1 163 ? 9.511 3.604 -12.820 1.00 97.12 163 PRO A C 1
ATOM 1272 O O . PRO A 1 163 ? 10.720 3.353 -12.764 1.00 97.12 163 PRO A O 1
ATOM 1275 N N . TYR A 1 164 ? 8.695 3.433 -11.786 1.00 96.81 164 TYR A N 1
ATOM 1276 C CA . TYR A 1 164 ? 9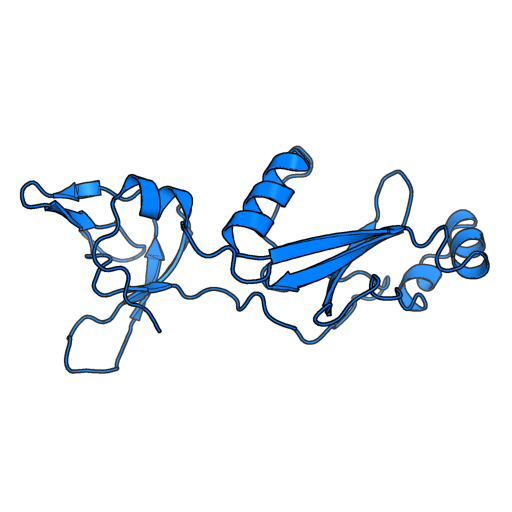.103 3.019 -10.452 1.00 96.81 164 TYR A CA 1
ATOM 1277 C C . TYR A 1 164 ? 8.345 1.765 -10.025 1.00 96.81 164 TYR A C 1
ATOM 1279 O O . TYR A 1 164 ? 7.202 1.535 -10.427 1.00 96.81 164 TYR A O 1
ATOM 1287 N N . CYS A 1 165 ? 8.978 0.941 -9.195 1.00 97.56 165 CYS A N 1
ATOM 1288 C CA . CYS A 1 165 ? 8.323 -0.197 -8.568 1.00 97.56 165 CYS A CA 1
ATOM 1289 C C . CYS A 1 165 ? 8.477 -0.159 -7.053 1.00 97.56 165 CYS A C 1
ATOM 1291 O O . CYS A 1 165 ? 9.494 0.294 -6.531 1.00 97.56 165 CYS A O 1
ATOM 1293 N N . GLU A 1 166 ? 7.497 -0.712 -6.350 1.00 97.25 166 GLU A N 1
ATOM 1294 C CA . GLU A 1 166 ? 7.581 -0.969 -4.918 1.00 97.25 166 GLU A CA 1
ATOM 1295 C C . GLU A 1 166 ? 7.435 -2.463 -4.644 1.00 97.25 166 GLU A C 1
ATOM 1297 O O . GLU A 1 166 ? 6.610 -3.164 -5.232 1.00 97.25 166 GLU A O 1
ATOM 1302 N N . PHE A 1 167 ? 8.213 -2.937 -3.681 1.00 97.88 167 PHE A N 1
ATOM 1303 C CA . PHE A 1 167 ? 8.109 -4.243 -3.061 1.00 97.88 167 PHE A CA 1
ATOM 1304 C C . PHE A 1 167 ? 7.751 -4.071 -1.595 1.00 97.88 167 PHE A C 1
ATOM 1306 O O . PHE A 1 167 ? 8.313 -3.225 -0.898 1.00 97.88 167 PHE A O 1
ATOM 1313 N N . ALA A 1 168 ? 6.867 -4.934 -1.110 1.00 96.81 168 ALA A N 1
ATOM 1314 C CA . ALA A 1 168 ? 6.488 -4.998 0.289 1.00 96.81 168 ALA A CA 1
ATOM 1315 C C . ALA A 1 168 ? 6.885 -6.346 0.895 1.00 96.81 168 ALA A C 1
ATOM 1317 O O . ALA A 1 168 ? 6.968 -7.368 0.210 1.00 96.81 168 ALA A O 1
ATOM 1318 N N . ARG A 1 169 ? 7.117 -6.354 2.205 1.00 95.06 169 ARG A N 1
ATOM 1319 C CA . ARG A 1 169 ? 7.183 -7.565 3.029 1.00 95.06 169 ARG A CA 1
ATOM 1320 C C . ARG A 1 169 ? 6.603 -7.287 4.413 1.00 95.06 169 ARG A C 1
ATOM 1322 O O . ARG A 1 169 ? 6.554 -6.123 4.812 1.00 95.06 169 ARG A O 1
ATOM 1329 N N . PRO A 1 170 ? 6.209 -8.310 5.190 1.00 90.56 170 PRO A N 1
ATOM 1330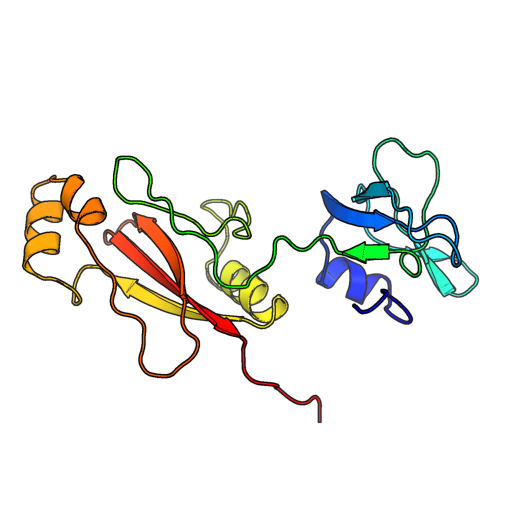 C CA . PRO A 1 170 ? 5.875 -8.104 6.592 1.00 90.56 170 PRO A CA 1
ATOM 1331 C C . PRO A 1 170 ? 7.064 -7.474 7.325 1.00 90.56 170 PRO A C 1
ATOM 1333 O O . PRO A 1 170 ? 8.180 -7.997 7.275 1.00 90.56 170 PRO A O 1
ATOM 1336 N N . ALA A 1 171 ? 6.830 -6.359 8.010 1.00 84.12 171 ALA A N 1
ATOM 1337 C CA . ALA A 1 171 ? 7.789 -5.810 8.949 1.00 84.12 171 ALA A CA 1
ATOM 1338 C C . ALA A 1 171 ? 7.980 -6.859 10.053 1.00 84.12 171 ALA A C 1
ATOM 1340 O O . ALA A 1 171 ? 7.022 -7.211 10.741 1.00 84.12 171 ALA A O 1
ATOM 1341 N N . GLY A 1 172 ? 9.191 -7.413 10.176 1.00 70.94 172 GLY A N 1
ATOM 1342 C CA . GLY A 1 172 ? 9.486 -8.426 11.194 1.00 70.94 172 GLY A CA 1
ATOM 1343 C C . GLY A 1 172 ? 9.038 -7.949 12.577 1.00 70.94 172 GLY A C 1
ATOM 1344 O O . GLY A 1 172 ? 9.165 -6.757 12.859 1.00 70.94 172 GLY A O 1
ATOM 1345 N N . ASP A 1 173 ? 8.495 -8.863 13.396 1.00 50.41 173 ASP A N 1
ATOM 1346 C CA . ASP A 1 173 ? 7.898 -8.574 14.709 1.00 50.41 173 ASP A CA 1
ATOM 1347 C C . ASP A 1 173 ? 8.726 -7.533 15.476 1.00 50.41 173 ASP A C 1
ATOM 1349 O O . ASP A 1 173 ? 9.750 -7.837 16.097 1.00 50.41 173 ASP A O 1
ATOM 1353 N N . LYS A 1 174 ? 8.266 -6.279 15.467 1.00 45.78 174 LYS A N 1
ATOM 1354 C CA . LYS A 1 174 ? 8.701 -5.295 16.450 1.00 45.78 174 LYS A CA 1
ATOM 1355 C C . LYS A 1 174 ? 7.926 -5.623 17.711 1.00 45.78 174 LYS A C 1
ATOM 1357 O O . LYS A 1 174 ? 6.898 -5.010 17.986 1.00 45.78 174 LYS A O 1
ATOM 1362 N N . GLY A 1 175 ? 8.387 -6.654 18.421 1.00 32.94 175 GLY A N 1
ATOM 1363 C CA . GLY A 1 175 ? 7.899 -6.975 19.753 1.00 32.94 175 GLY A CA 1
ATOM 1364 C C . GLY A 1 175 ? 7.817 -5.682 20.555 1.00 32.94 175 GLY A C 1
ATOM 1365 O O . GLY A 1 175 ? 8.828 -5.005 20.739 1.00 32.94 175 GLY A O 1
ATOM 1366 N N . LEU A 1 176 ? 6.597 -5.309 20.939 1.00 33.28 176 LEU A N 1
ATOM 1367 C CA . LEU A 1 176 ? 6.343 -4.229 21.882 1.00 33.28 176 LEU A CA 1
ATOM 1368 C C . LEU A 1 176 ? 7.048 -4.619 23.189 1.00 33.28 176 LEU A C 1
ATOM 1370 O O . LEU A 1 176 ? 6.566 -5.491 23.913 1.00 33.28 176 LEU A O 1
ATOM 1374 N N . LEU A 1 177 ? 8.228 -4.041 23.416 1.00 31.28 177 LEU A N 1
ATOM 1375 C CA . LEU A 1 177 ? 8.870 -3.957 24.727 1.00 31.28 177 LEU A CA 1
ATOM 1376 C C . LEU A 1 177 ? 8.309 -2.753 25.481 1.00 31.28 177 LEU A C 1
ATOM 1378 O O . LEU A 1 177 ? 8.113 -1.701 24.830 1.00 31.28 177 LEU A O 1
#

Sequence (177 aa):
MTKLHGITAAEFDQRFPVGSTFKYFPMIINPEFREVVSRSPAWALGHGAVVISVEGCAGCLSIEHMEPITVGTGPAVVVRDADGFWAHPATPEFEESTPYSECMDWYSKQGLEVKGHYMEGDSDDLTARWDDGDLSAVAEWQPKPPEGEGWYLWSIFDTEDGPYCEFARPAGDKGLL

Radius of gyration: 20.22 Å; chains: 1; bounding box: 49×34×56 Å